Protein AF-A0A101QEQ6-F1 (afdb_monomer_lite)

Foldseek 3Di:
DPPAPQ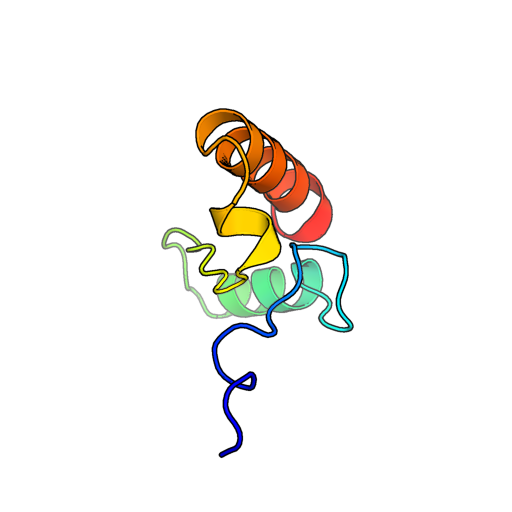QVDDAQPPDPDQQQVVLVVCVVVVDPDDDDDDHRHPVLVVDDPVVSVVVNVVSCCVRHND

Sequence (66 aa):
MPAGVLNGRGRLGDGSIDLRAWCGRVAAAGCTGPVEVEIFNEDLWARDGREVLKETAELFLEHAGG

Radius of gyration: 13.34 Å; chains: 1; bounding box: 30×28×32 Å

Organism: Streptomyces corchorusii (NCBI:txid1903)

Secondary structure (DSSP, 8-state):
--TTSSSBPPPTTSSS--HHHHHHHHHHTT--SPPP----BHHHHTS-HHHHHHHHHHHHHHHT--

pLDDT: mean 91.72, std 11.86, range [46.84, 98.38]

InterPro domains:
  IPR036237 Xylose isomerase-like superfamily [SSF51658] (6-59)

Structure (mmCIF, N/CA/C/O backbone):
data_AF-A0A101QEQ6-F1
#
_entry.id   AF-A0A101QEQ6-F1
#
loop_
_atom_site.group_PDB
_atom_site.id
_atom_site.type_symbol
_atom_site.label_atom_id
_atom_site.label_alt_id
_atom_site.label_comp_id
_atom_site.label_asym_id
_atom_site.label_entity_id
_atom_site.label_seq_id
_atom_site.pdbx_PDB_ins_code
_atom_site.Cartn_x
_atom_site.Cartn_y
_atom_site.Cartn_z
_atom_site.occupancy
_atom_site.B_iso_or_equiv
_atom_site.auth_seq_id
_atom_site.auth_comp_id
_atom_site.auth_asym_id
_atom_site.auth_atom_id
_atom_site.pdbx_PDB_model_num
ATOM 1 N N . MET A 1 1 ? 19.028 -17.722 -0.196 1.00 51.41 1 MET A N 1
ATOM 2 C CA . MET A 1 1 ? 17.820 -17.488 -1.022 1.00 51.41 1 MET A CA 1
ATOM 3 C C . MET A 1 1 ? 18.295 -16.961 -2.368 1.00 51.41 1 MET A C 1
ATOM 5 O O . MET A 1 1 ? 19.236 -16.174 -2.335 1.00 51.41 1 MET A O 1
ATOM 9 N N . PRO A 1 2 ? 17.765 -17.412 -3.519 1.00 51.91 2 PRO A N 1
ATOM 10 C CA . PRO A 1 2 ? 18.192 -16.888 -4.816 1.00 51.91 2 PRO A CA 1
ATOM 11 C C . PRO A 1 2 ? 17.952 -15.373 -4.878 1.00 51.91 2 PRO A C 1
ATOM 13 O O . PRO A 1 2 ? 17.021 -14.875 -4.237 1.00 51.91 2 PRO A O 1
ATOM 16 N N . ALA A 1 3 ? 18.784 -14.647 -5.625 1.00 46.84 3 ALA A N 1
ATOM 17 C CA . ALA A 1 3 ? 18.547 -13.238 -5.931 1.00 46.84 3 ALA A CA 1
ATOM 18 C C . ALA A 1 3 ? 17.148 -13.105 -6.567 1.00 46.84 3 ALA A C 1
ATOM 20 O O . ALA A 1 3 ? 16.885 -13.742 -7.583 1.00 46.84 3 ALA A O 1
ATOM 21 N N . GLY A 1 4 ? 16.229 -12.387 -5.909 1.00 59.25 4 GLY A N 1
ATOM 22 C CA . GLY A 1 4 ? 14.835 -12.226 -6.359 1.00 59.25 4 GLY A CA 1
ATOM 23 C C . GLY A 1 4 ? 13.759 -12.385 -5.276 1.00 59.25 4 GLY A C 1
ATOM 24 O O . GLY A 1 4 ? 12.658 -11.881 -5.451 1.00 59.25 4 GLY A O 1
ATOM 25 N N . VAL A 1 5 ? 14.049 -13.010 -4.125 1.00 66.88 5 VAL A N 1
ATOM 26 C CA . VAL A 1 5 ? 13.029 -13.159 -3.053 1.00 66.88 5 VAL A CA 1
ATOM 27 C C . VAL A 1 5 ? 12.704 -11.827 -2.370 1.00 66.88 5 VAL A C 1
ATOM 29 O O . VAL A 1 5 ? 11.572 -11.610 -1.949 1.00 66.88 5 VAL A O 1
ATOM 32 N N . LEU A 1 6 ? 13.687 -10.927 -2.273 1.00 83.31 6 LEU A N 1
ATOM 33 C CA . LEU A 1 6 ? 13.500 -9.628 -1.629 1.00 83.31 6 LEU A CA 1
ATOM 34 C C . LEU A 1 6 ? 12.664 -8.671 -2.494 1.00 83.31 6 LEU A C 1
ATOM 36 O O . LEU A 1 6 ? 11.784 -8.002 -1.965 1.00 83.31 6 LEU A O 1
ATOM 40 N N . ASN A 1 7 ? 12.908 -8.663 -3.809 1.00 89.81 7 ASN A N 1
ATOM 41 C CA . ASN A 1 7 ? 12.358 -7.681 -4.753 1.00 89.81 7 ASN A CA 1
ATOM 42 C C . ASN A 1 7 ? 11.126 -8.196 -5.524 1.00 89.81 7 ASN A C 1
ATOM 44 O O . ASN A 1 7 ? 10.743 -7.629 -6.541 1.00 89.81 7 ASN A O 1
ATOM 48 N N . GLY A 1 8 ? 10.525 -9.300 -5.079 1.00 88.56 8 GLY A N 1
ATOM 49 C CA . GLY A 1 8 ? 9.398 -9.941 -5.762 1.00 88.56 8 GLY A CA 1
ATOM 50 C C . GLY A 1 8 ? 8.020 -9.430 -5.337 1.00 88.56 8 GLY A C 1
ATOM 51 O O . GLY A 1 8 ? 7.026 -10.103 -5.605 1.00 88.56 8 GLY A O 1
ATOM 52 N N . ARG A 1 9 ? 7.925 -8.307 -4.609 1.00 93.25 9 ARG A N 1
ATOM 53 C CA . ARG A 1 9 ? 6.631 -7.814 -4.111 1.00 93.25 9 ARG A CA 1
ATOM 54 C C . ARG A 1 9 ? 5.846 -7.152 -5.245 1.00 93.25 9 ARG A C 1
ATOM 56 O O . ARG A 1 9 ? 6.382 -6.329 -5.981 1.00 93.25 9 ARG A O 1
ATOM 63 N N . GLY A 1 10 ? 4.571 -7.513 -5.375 1.00 92.06 10 GLY A N 1
ATOM 64 C CA . GLY A 1 10 ? 3.632 -6.866 -6.294 1.00 92.06 10 GLY A CA 1
ATOM 65 C C . GLY A 1 10 ? 3.071 -5.561 -5.730 1.00 92.06 10 GLY A C 1
ATOM 66 O O . GLY A 1 10 ? 3.276 -5.234 -4.557 1.00 92.06 10 GLY A O 1
ATOM 67 N N . ARG A 1 11 ? 2.336 -4.822 -6.564 1.00 95.25 11 ARG A N 1
ATOM 68 C CA . ARG A 1 11 ? 1.581 -3.646 -6.120 1.00 95.25 11 ARG A CA 1
ATOM 69 C C . ARG A 1 11 ? 0.392 -4.077 -5.260 1.00 95.25 11 ARG A C 1
ATOM 71 O O . ARG A 1 11 ? -0.009 -5.241 -5.249 1.00 95.25 11 ARG A O 1
ATOM 78 N N . LEU A 1 12 ? -0.175 -3.121 -4.530 1.00 96.94 12 LEU A N 1
ATOM 79 C CA . LEU A 1 12 ? -1.397 -3.330 -3.754 1.00 96.94 12 LEU A CA 1
ATOM 80 C C . LEU A 1 12 ? -2.518 -3.788 -4.702 1.00 96.94 12 LEU A C 1
ATOM 82 O O . LEU A 1 12 ? -2.796 -3.100 -5.675 1.00 96.94 12 LEU A O 1
ATOM 86 N N . GLY A 1 13 ? -3.129 -4.942 -4.425 1.00 95.19 13 GLY A N 1
ATOM 87 C CA . GLY A 1 13 ? -4.200 -5.520 -5.252 1.00 95.19 13 GLY A CA 1
ATOM 88 C C . GLY A 1 13 ? -3.757 -6.590 -6.260 1.00 95.19 13 GLY A C 1
ATOM 89 O O . GLY A 1 13 ? -4.551 -7.470 -6.574 1.00 95.19 13 GLY A O 1
ATOM 90 N N . ASP A 1 14 ? -2.488 -6.614 -6.679 1.00 94.19 14 ASP A N 1
ATOM 91 C CA . ASP A 1 14 ? -1.986 -7.577 -7.684 1.00 94.19 14 ASP A CA 1
ATOM 92 C C . ASP A 1 14 ? -1.656 -8.968 -7.099 1.00 94.19 14 ASP A C 1
ATOM 94 O O . ASP A 1 14 ? -1.281 -9.899 -7.814 1.00 94.19 14 ASP A O 1
ATOM 98 N N . GLY A 1 15 ? -1.735 -9.108 -5.773 1.00 92.00 15 GLY A N 1
ATOM 99 C CA . GLY A 1 15 ? -1.355 -10.313 -5.038 1.00 92.00 15 GLY A CA 1
ATOM 100 C C . GLY A 1 15 ? -2.539 -11.133 -4.525 1.00 92.00 15 GLY A C 1
ATOM 101 O O . GLY A 1 15 ? -3.702 -10.862 -4.794 1.00 92.00 15 GLY A O 1
ATOM 102 N N . SER A 1 16 ? -2.236 -12.140 -3.708 1.00 95.19 16 SER A N 1
ATOM 103 C CA . SER A 1 16 ? -3.248 -13.018 -3.091 1.00 95.19 16 SER A CA 1
ATOM 104 C C . SER A 1 16 ? -3.682 -12.578 -1.684 1.00 95.19 16 SER A C 1
ATOM 106 O O . SER A 1 16 ? -4.361 -13.332 -0.990 1.00 95.19 16 SER A O 1
ATOM 108 N N . ILE A 1 17 ? -3.251 -11.399 -1.223 1.00 95.38 17 ILE A N 1
ATOM 109 C CA . ILE A 1 17 ? -3.535 -10.893 0.126 1.00 95.38 17 ILE A CA 1
ATOM 110 C C . ILE A 1 17 ? -4.760 -9.978 0.076 1.00 95.38 17 ILE A C 1
ATOM 112 O O . ILE A 1 17 ? -4.741 -8.953 -0.600 1.00 95.38 17 ILE A O 1
ATOM 116 N N . ASP A 1 18 ? -5.788 -10.303 0.860 1.00 96.69 18 ASP A N 1
ATOM 117 C CA . ASP A 1 18 ? -6.926 -9.412 1.110 1.00 96.69 18 ASP A CA 1
ATOM 118 C C . ASP A 1 18 ? -6.531 -8.317 2.114 1.00 96.69 18 ASP A C 1
ATOM 120 O O . ASP A 1 18 ? -6.653 -8.469 3.335 1.00 96.69 18 ASP A O 1
ATOM 124 N N . LEU A 1 19 ? -5.987 -7.221 1.587 1.00 96.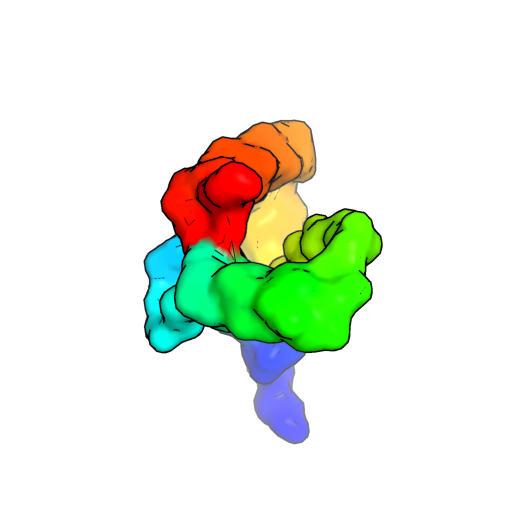69 19 LEU A N 1
ATOM 125 C CA . LEU A 1 19 ? -5.480 -6.108 2.387 1.00 96.69 19 LEU A CA 1
ATOM 126 C C . LEU A 1 19 ? -6.577 -5.474 3.249 1.00 96.69 19 LEU A C 1
ATOM 128 O O . LEU A 1 19 ? -6.345 -5.219 4.429 1.00 96.69 19 LEU A O 1
ATOM 132 N N . ARG A 1 20 ? -7.787 -5.289 2.710 1.00 95.69 20 ARG A N 1
ATOM 133 C CA . ARG A 1 20 ? -8.917 -4.687 3.430 1.00 95.69 20 ARG A CA 1
ATOM 134 C C . ARG A 1 20 ? -9.311 -5.515 4.650 1.00 95.69 20 ARG A C 1
ATOM 136 O O . ARG A 1 20 ? -9.489 -4.959 5.736 1.00 95.69 20 ARG A O 1
ATOM 143 N N . ALA A 1 21 ? -9.402 -6.838 4.505 1.00 96.69 21 ALA A N 1
ATOM 144 C CA . ALA A 1 21 ? -9.712 -7.718 5.628 1.00 96.69 21 ALA A CA 1
ATOM 145 C C . ALA A 1 21 ? -8.634 -7.663 6.723 1.00 96.69 21 ALA A C 1
ATOM 147 O O . ALA A 1 21 ? -8.960 -7.646 7.913 1.00 96.69 21 ALA A O 1
ATOM 148 N N . TRP A 1 22 ? -7.355 -7.616 6.345 1.00 96.75 22 TRP A N 1
ATOM 149 C CA . TRP A 1 22 ? -6.254 -7.518 7.306 1.00 96.75 22 TRP A CA 1
ATOM 150 C C . TRP A 1 22 ? -6.192 -6.156 7.997 1.00 96.75 22 TRP A C 1
ATOM 152 O O . TRP A 1 22 ? -6.099 -6.117 9.224 1.00 96.75 22 TRP A O 1
ATOM 162 N N . CYS A 1 23 ? -6.326 -5.055 7.256 1.00 95.38 23 CYS A N 1
ATOM 163 C CA . CYS A 1 23 ? -6.393 -3.709 7.825 1.00 95.38 23 CYS A CA 1
ATOM 164 C C . CYS A 1 23 ? -7.551 -3.585 8.825 1.00 95.38 23 CYS A C 1
ATOM 166 O O . CYS A 1 23 ? -7.349 -3.082 9.929 1.00 95.38 23 CYS A O 1
ATOM 168 N N . GLY A 1 24 ? -8.729 -4.137 8.507 1.00 95.19 24 GLY A N 1
ATOM 169 C CA . GLY A 1 24 ? -9.864 -4.170 9.433 1.00 95.19 24 GLY A CA 1
ATOM 170 C C . GLY A 1 24 ? -9.573 -4.937 10.729 1.00 95.19 24 GLY A C 1
ATOM 171 O O . GLY A 1 24 ? -9.942 -4.486 11.812 1.00 95.19 24 GLY A O 1
ATOM 172 N N . ARG A 1 25 ? -8.857 -6.067 10.651 1.00 96.88 25 ARG A N 1
ATOM 173 C CA . ARG A 1 25 ? -8.440 -6.841 11.838 1.00 96.88 25 ARG A CA 1
ATOM 174 C C . ARG A 1 25 ? -7.432 -6.083 12.699 1.00 96.88 25 ARG A C 1
ATOM 176 O O . ARG A 1 25 ? -7.556 -6.096 13.919 1.00 96.88 25 ARG A O 1
ATOM 183 N N . VAL A 1 26 ? -6.454 -5.430 12.074 1.00 96.38 26 VAL A N 1
ATOM 184 C CA . VAL A 1 26 ? -5.434 -4.627 12.767 1.00 96.38 26 VAL A CA 1
ATOM 185 C C . VAL A 1 26 ? -6.079 -3.431 13.470 1.00 96.38 26 VAL A C 1
ATOM 187 O O . VAL A 1 26 ? -5.826 -3.206 14.653 1.00 96.38 26 VAL A O 1
ATOM 190 N N . ALA A 1 27 ? -6.992 -2.730 12.795 1.00 95.00 27 ALA A N 1
ATOM 191 C CA . ALA A 1 27 ? -7.765 -1.648 13.398 1.00 95.00 27 ALA A CA 1
ATOM 192 C C . ALA A 1 27 ? -8.617 -2.141 14.582 1.00 95.00 27 ALA A C 1
ATOM 194 O O . ALA A 1 27 ? -8.604 -1.532 15.651 1.00 95.00 27 ALA A O 1
ATOM 195 N N . ALA A 1 28 ? -9.299 -3.285 14.439 1.00 96.81 28 ALA A N 1
ATOM 196 C CA . ALA A 1 28 ? -10.098 -3.886 15.511 1.00 96.81 28 ALA A CA 1
ATOM 197 C C . ALA A 1 28 ? -9.261 -4.328 16.727 1.00 96.81 28 ALA A C 1
ATOM 199 O O . ALA A 1 28 ? -9.778 -4.378 17.842 1.00 96.81 28 ALA A O 1
ATOM 200 N N . ALA A 1 29 ? -7.970 -4.611 16.534 1.00 97.94 29 ALA A N 1
ATOM 201 C CA . ALA A 1 29 ? -7.026 -4.889 17.615 1.00 97.94 29 ALA A CA 1
ATOM 202 C C . ALA A 1 29 ? -6.549 -3.620 18.356 1.00 97.94 29 ALA A C 1
ATOM 204 O O . ALA A 1 29 ? -5.770 -3.723 19.301 1.00 97.94 29 ALA A O 1
ATOM 205 N N . GLY A 1 30 ? -7.014 -2.432 1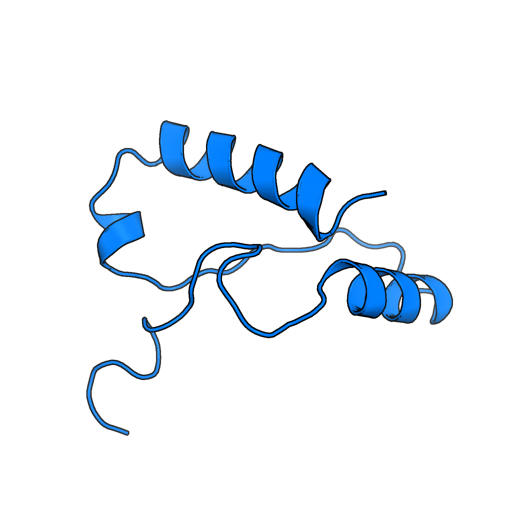7.953 1.00 97.81 30 GLY A N 1
ATOM 206 C CA . GLY A 1 30 ? -6.677 -1.152 18.578 1.00 97.81 30 GLY A CA 1
ATOM 207 C C . GLY A 1 30 ? -5.470 -0.443 17.962 1.00 97.81 30 GLY A C 1
ATOM 208 O O . GLY A 1 30 ? -5.000 0.549 18.517 1.00 97.81 30 GLY A O 1
ATOM 209 N N . CYS A 1 31 ? -4.954 -0.910 16.822 1.00 95.00 31 CYS A N 1
ATOM 210 C CA . CYS A 1 31 ? -3.894 -0.211 16.101 1.00 95.00 31 CYS A CA 1
ATOM 211 C C . CYS A 1 31 ? -4.484 0.953 15.289 1.00 95.00 31 CYS A C 1
ATOM 213 O O . CYS A 1 31 ? -5.133 0.738 14.270 1.00 95.00 31 CYS A O 1
ATOM 215 N N . THR A 1 32 ? -4.231 2.187 15.728 1.00 93.56 32 THR A N 1
ATOM 216 C CA . THR A 1 32 ? -4.742 3.422 15.095 1.00 93.56 32 THR A CA 1
ATOM 217 C C . THR A 1 32 ? -3.654 4.251 14.405 1.00 93.56 32 THR A C 1
ATOM 219 O O . THR A 1 32 ? -3.880 5.408 14.055 1.00 93.56 32 THR A O 1
ATOM 222 N N . GLY A 1 33 ? -2.445 3.700 14.287 1.00 94.19 33 GLY A N 1
ATOM 223 C CA . GLY A 1 33 ? -1.325 4.347 13.607 1.00 94.19 33 GLY A CA 1
ATOM 224 C C . GLY A 1 33 ? -1.466 4.325 12.080 1.00 94.19 33 GLY A C 1
ATOM 225 O O . GLY A 1 33 ? -2.369 3.675 11.550 1.00 94.19 33 GLY A O 1
ATOM 226 N N . PRO A 1 34 ? -0.569 5.020 11.361 1.00 94.50 34 PRO A N 1
ATOM 227 C CA . PRO A 1 34 ? -0.540 4.972 9.905 1.00 94.50 34 PRO A CA 1
ATOM 228 C C . PRO A 1 34 ? -0.225 3.559 9.398 1.00 94.50 34 PRO A C 1
ATOM 230 O O . PRO A 1 34 ? 0.472 2.788 10.060 1.00 94.50 34 PRO A O 1
ATOM 233 N N . VAL A 1 35 ? -0.704 3.249 8.193 1.00 95.06 35 VAL A N 1
ATOM 234 C CA . VAL A 1 35 ? -0.305 2.046 7.453 1.00 95.06 35 VAL A CA 1
ATOM 235 C C . VAL A 1 35 ? 0.822 2.421 6.500 1.00 95.06 35 VAL A C 1
ATOM 237 O O . VAL A 1 35 ? 0.666 3.314 5.669 1.00 95.06 35 VAL A O 1
ATOM 240 N N . GLU A 1 36 ? 1.955 1.742 6.626 1.00 96.38 36 GLU A N 1
ATOM 241 C CA . GLU A 1 36 ? 3.100 1.922 5.738 1.00 96.38 36 GLU A CA 1
ATOM 242 C C . GLU A 1 36 ? 2.999 0.980 4.532 1.00 96.38 36 GLU A C 1
ATOM 244 O O . GLU A 1 36 ? 2.734 -0.214 4.683 1.00 96.38 36 GLU A O 1
ATOM 249 N N . VAL A 1 37 ? 3.227 1.514 3.330 1.00 97.06 37 VAL A N 1
ATOM 250 C CA . VAL A 1 37 ? 3.330 0.720 2.101 1.00 97.06 37 VAL A CA 1
ATOM 251 C C . VAL A 1 37 ? 4.806 0.532 1.755 1.00 97.06 37 VAL A C 1
ATOM 253 O O . VAL A 1 37 ? 5.467 1.481 1.340 1.00 97.06 37 VAL A O 1
ATOM 256 N N . GLU A 1 38 ? 5.310 -0.698 1.884 1.00 96.38 38 GLU A N 1
ATOM 257 C CA . GLU A 1 38 ? 6.703 -1.050 1.577 1.00 96.38 38 GLU A CA 1
ATOM 258 C C . GLU A 1 38 ? 6.779 -2.112 0.465 1.00 96.38 38 GLU A C 1
ATOM 260 O O . GLU A 1 38 ? 6.541 -3.308 0.679 1.00 96.38 38 GLU A O 1
ATOM 265 N N . ILE A 1 39 ? 7.160 -1.680 -0.740 1.00 95.12 39 ILE A N 1
ATOM 266 C CA . ILE A 1 39 ? 7.286 -2.548 -1.914 1.00 95.12 39 ILE A CA 1
ATOM 267 C C . ILE A 1 39 ? 8.726 -2.510 -2.419 1.00 95.12 39 ILE A C 1
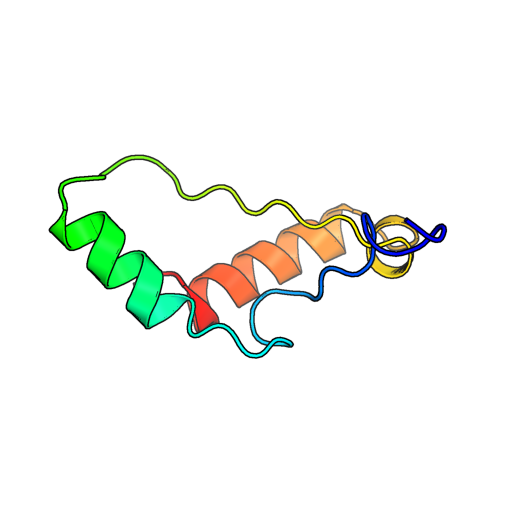ATOM 269 O O . ILE A 1 39 ? 9.229 -1.471 -2.847 1.00 95.12 39 ILE A O 1
ATOM 273 N N . PHE A 1 40 ? 9.373 -3.672 -2.410 1.00 94.56 40 PHE A N 1
ATOM 274 C CA . PHE A 1 40 ? 10.641 -3.882 -3.094 1.00 94.56 40 PHE A CA 1
ATOM 275 C C . PHE A 1 40 ? 10.351 -4.569 -4.420 1.00 94.56 40 PHE A C 1
ATOM 277 O O . PHE A 1 40 ? 9.868 -5.704 -4.432 1.00 94.56 40 PHE A O 1
ATOM 284 N N . ASN A 1 41 ? 10.573 -3.837 -5.511 1.00 94.56 41 ASN A N 1
ATOM 285 C CA . ASN A 1 41 ? 10.253 -4.252 -6.870 1.00 94.56 41 ASN A CA 1
ATOM 286 C C . ASN A 1 41 ? 11.086 -3.435 -7.870 1.00 94.56 41 ASN A C 1
ATOM 288 O O . ASN A 1 41 ? 10.958 -2.211 -7.934 1.00 94.56 41 ASN A O 1
ATOM 292 N N . GLU A 1 42 ? 11.933 -4.117 -8.641 1.00 95.06 42 GLU A N 1
ATOM 293 C CA . GLU A 1 42 ? 12.866 -3.481 -9.582 1.00 95.06 42 GLU A CA 1
ATOM 294 C C . GLU A 1 42 ? 12.143 -2.764 -10.730 1.00 95.06 42 GLU A C 1
ATOM 296 O O . GLU A 1 42 ? 12.556 -1.670 -11.119 1.00 95.06 42 GLU A O 1
ATOM 301 N N . ASP A 1 43 ? 11.020 -3.312 -11.203 1.00 93.88 43 ASP A N 1
ATOM 302 C CA . ASP A 1 43 ? 10.217 -2.701 -12.266 1.00 93.88 43 ASP A CA 1
ATOM 303 C C . ASP A 1 43 ? 9.570 -1.394 -11.797 1.00 93.88 43 ASP A C 1
ATOM 305 O O . ASP A 1 43 ? 9.486 -0.431 -12.556 1.00 93.88 43 ASP A O 1
ATOM 309 N N . LEU A 1 44 ? 9.138 -1.319 -10.533 1.00 95.31 44 LEU A N 1
ATOM 310 C CA . LEU A 1 44 ? 8.616 -0.077 -9.960 1.00 95.31 44 LEU A CA 1
ATOM 311 C C . LEU A 1 44 ? 9.718 0.957 -9.737 1.00 95.31 44 LEU A C 1
ATOM 313 O O . LEU A 1 44 ? 9.499 2.136 -10.008 1.00 95.31 44 LEU A O 1
ATOM 317 N N . TRP A 1 45 ? 10.898 0.538 -9.279 1.00 95.69 45 TRP A N 1
ATOM 318 C CA . TRP A 1 45 ? 12.030 1.445 -9.075 1.00 95.69 45 TRP A CA 1
ATOM 319 C C . TRP A 1 45 ? 12.568 2.040 -10.379 1.00 95.69 45 TRP A C 1
ATOM 321 O O . TRP A 1 45 ? 13.119 3.138 -10.364 1.00 95.69 45 TRP A O 1
ATOM 331 N N . ALA A 1 46 ? 12.394 1.346 -11.505 1.00 97.50 46 ALA A N 1
ATOM 332 C CA . ALA A 1 46 ? 12.773 1.842 -12.825 1.00 97.50 46 ALA A CA 1
ATOM 333 C C . ALA A 1 46 ? 11.816 2.917 -13.389 1.00 97.50 46 ALA A C 1
ATOM 335 O O . ALA A 1 46 ? 12.133 3.546 -14.401 1.00 97.50 46 ALA A O 1
ATOM 336 N N . ARG A 1 47 ? 10.643 3.128 -12.773 1.00 98.00 47 ARG A N 1
ATOM 337 C CA . ARG A 1 47 ? 9.623 4.103 -13.205 1.00 98.00 47 ARG A CA 1
ATOM 338 C C . ARG A 1 47 ? 9.811 5.466 -12.528 1.00 98.00 47 ARG A C 1
ATOM 340 O O . ARG A 1 47 ? 10.552 5.605 -11.558 1.00 98.00 47 ARG A O 1
ATOM 347 N N . ASP A 1 48 ? 9.101 6.488 -13.019 1.00 98.38 48 ASP A N 1
ATOM 348 C CA . ASP A 1 48 ? 9.049 7.789 -12.341 1.00 98.38 48 ASP A CA 1
ATOM 349 C C . ASP A 1 48 ? 8.410 7.651 -10.950 1.00 98.38 48 ASP A C 1
ATOM 351 O O . ASP A 1 48 ? 7.278 7.182 -10.802 1.00 98.38 48 ASP A O 1
ATOM 355 N N . GLY A 1 49 ? 9.141 8.083 -9.923 1.00 97.50 49 GLY A N 1
ATOM 356 C CA . GLY A 1 49 ? 8.728 7.910 -8.534 1.00 97.50 49 GLY A CA 1
ATOM 357 C C . GLY A 1 49 ? 7.478 8.700 -8.138 1.00 97.50 49 GLY A C 1
ATOM 358 O O . GLY A 1 49 ? 6.770 8.274 -7.228 1.00 97.5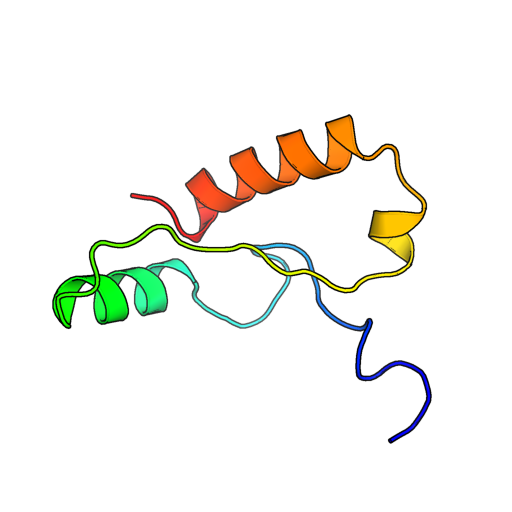0 49 GLY A O 1
ATOM 359 N N . ARG A 1 50 ? 7.166 9.825 -8.799 1.00 98.31 50 ARG A N 1
ATOM 360 C CA . ARG A 1 50 ? 5.942 10.591 -8.508 1.00 98.31 50 ARG A CA 1
ATOM 361 C C . ARG A 1 50 ? 4.713 9.872 -9.033 1.00 98.31 50 ARG A C 1
ATOM 363 O O . ARG A 1 50 ? 3.719 9.800 -8.314 1.00 98.31 50 ARG A O 1
ATOM 370 N N . GLU A 1 51 ? 4.804 9.299 -10.228 1.00 98.38 51 GLU A N 1
ATOM 371 C CA . GLU A 1 51 ? 3.730 8.469 -10.775 1.00 98.38 51 GLU A CA 1
ATOM 372 C C . GLU A 1 51 ? 3.532 7.207 -9.927 1.00 98.38 51 GLU A C 1
ATOM 374 O O . GLU A 1 51 ? 2.409 6.909 -9.526 1.00 98.38 51 GLU A O 1
ATOM 379 N N . VAL A 1 52 ? 4.618 6.521 -9.540 1.00 98.12 52 VAL A N 1
ATOM 380 C CA . VAL A 1 52 ? 4.526 5.345 -8.655 1.00 98.12 52 VAL A CA 1
ATOM 381 C C . VAL A 1 52 ? 3.894 5.702 -7.309 1.00 98.12 52 VAL A C 1
ATOM 383 O O . VAL A 1 52 ? 3.032 4.965 -6.830 1.00 98.12 52 VAL A O 1
ATOM 386 N N . LEU A 1 53 ? 4.274 6.828 -6.698 1.00 98.00 53 LEU A N 1
ATOM 387 C CA . LEU A 1 53 ? 3.696 7.273 -5.428 1.00 98.00 53 LEU A CA 1
ATOM 388 C C . LEU A 1 53 ? 2.202 7.588 -5.561 1.00 98.00 53 LEU A C 1
ATOM 390 O O . LEU A 1 53 ? 1.411 7.142 -4.729 1.00 98.00 53 LEU A O 1
ATOM 394 N N . LYS A 1 54 ? 1.817 8.335 -6.601 1.00 98.38 54 LYS A N 1
ATOM 395 C CA . LYS A 1 54 ? 0.420 8.694 -6.863 1.00 98.38 54 LYS A CA 1
ATOM 396 C C . LYS A 1 54 ? -0.440 7.444 -7.042 1.00 98.38 54 LYS A C 1
ATOM 398 O O . LYS A 1 54 ? -1.428 7.280 -6.333 1.00 98.38 54 LYS A O 1
ATOM 403 N N . GLU A 1 55 ? -0.021 6.538 -7.918 1.00 97.88 55 GLU A N 1
ATOM 404 C CA . GLU A 1 55 ? -0.733 5.286 -8.157 1.00 97.88 55 GLU A CA 1
ATOM 405 C C . GLU A 1 55 ? -0.794 4.404 -6.899 1.00 97.88 55 GLU A C 1
ATOM 407 O O . GLU A 1 55 ? -1.789 3.729 -6.653 1.00 97.88 55 GLU A O 1
ATOM 412 N N . THR A 1 56 ? 0.266 4.392 -6.084 1.00 97.56 56 THR A N 1
ATOM 413 C CA . THR A 1 56 ? 0.289 3.637 -4.822 1.00 97.56 56 THR A CA 1
ATOM 414 C C . THR A 1 56 ? -0.738 4.181 -3.833 1.00 97.56 56 THR A C 1
ATOM 416 O O . THR A 1 56 ? -1.421 3.397 -3.178 1.00 97.56 56 THR A O 1
ATOM 419 N N . ALA A 1 57 ? -0.887 5.505 -3.738 1.00 97.19 57 ALA A N 1
ATOM 420 C CA . ALA A 1 57 ? -1.904 6.126 -2.894 1.00 97.19 57 ALA A CA 1
ATOM 421 C C . ALA A 1 57 ? -3.329 5.816 -3.387 1.00 97.19 57 ALA A C 1
ATOM 423 O O . ALA A 1 57 ? -4.206 5.521 -2.576 1.00 97.19 57 ALA A O 1
ATOM 424 N N . GLU A 1 58 ? -3.553 5.830 -4.703 1.00 97.75 58 GLU A N 1
ATOM 425 C CA . GLU A 1 58 ? -4.838 5.461 -5.314 1.00 97.75 58 GLU A CA 1
ATOM 426 C C . GLU A 1 58 ? -5.196 3.996 -5.011 1.00 97.75 58 GLU A C 1
ATOM 428 O O . GLU A 1 58 ? -6.261 3.721 -4.455 1.00 97.75 58 GLU A O 1
ATOM 433 N N . LEU A 1 59 ? -4.268 3.066 -5.259 1.00 97.44 59 LEU A N 1
ATOM 434 C CA . LEU A 1 59 ? -4.458 1.642 -4.962 1.00 97.44 59 LEU A CA 1
ATOM 435 C C . LEU A 1 59 ? -4.606 1.362 -3.463 1.00 97.44 59 LEU A C 1
ATOM 437 O O . LEU A 1 59 ? -5.313 0.433 -3.070 1.00 97.44 59 LEU A O 1
ATOM 441 N N . PHE A 1 60 ? -3.955 2.150 -2.604 1.00 97.19 60 PHE A N 1
ATOM 442 C CA . PHE A 1 60 ? -4.143 2.045 -1.161 1.00 97.19 60 PHE A CA 1
ATOM 443 C C . PHE A 1 60 ? -5.595 2.330 -0.780 1.00 97.19 60 PHE A C 1
ATOM 445 O O . PHE A 1 60 ? -6.191 1.533 -0.058 1.00 97.19 60 PHE A O 1
ATOM 452 N N . LEU A 1 61 ? -6.186 3.416 -1.285 1.00 95.88 61 LEU A N 1
ATOM 453 C CA . LEU A 1 61 ? -7.591 3.746 -1.023 1.00 95.88 61 LEU A CA 1
ATOM 454 C C . LEU A 1 61 ? -8.541 2.672 -1.575 1.00 95.88 61 LEU A C 1
ATOM 456 O O . LEU A 1 61 ? -9.534 2.335 -0.932 1.00 95.88 61 LEU A O 1
ATOM 460 N N . GLU A 1 62 ? -8.218 2.092 -2.729 1.00 96.38 62 GLU A N 1
ATOM 461 C CA . GLU A 1 62 ? -9.029 1.042 -3.346 1.00 96.38 62 GLU A CA 1
ATOM 462 C C . GLU A 1 62 ? -8.989 -0.283 -2.565 1.00 96.38 62 GLU A C 1
ATOM 464 O O . GLU A 1 62 ? -10.033 -0.883 -2.284 1.00 96.38 62 GLU A O 1
ATOM 469 N N . HIS A 1 63 ? -7.802 -0.743 -2.166 1.00 96.75 63 HIS A N 1
ATOM 470 C CA . HIS A 1 63 ? -7.616 -2.110 -1.670 1.00 96.75 63 HIS A CA 1
ATOM 471 C C . HIS A 1 63 ? -7.421 -2.234 -0.157 1.00 96.75 63 HIS A C 1
ATOM 473 O O . HIS A 1 63 ? -7.619 -3.324 0.375 1.00 96.75 63 HIS A O 1
ATOM 479 N N . ALA A 1 64 ? -7.051 -1.162 0.547 1.00 90.38 64 ALA A N 1
ATOM 480 C CA . ALA A 1 64 ? -6.711 -1.205 1.973 1.00 90.38 64 ALA A CA 1
ATOM 481 C C . ALA A 1 64 ? -7.462 -0.156 2.812 1.00 90.38 64 ALA A C 1
ATOM 483 O O . ALA A 1 64 ? -7.913 -0.464 3.916 1.00 90.38 64 ALA A O 1
ATOM 484 N N . GLY A 1 65 ? -7.608 1.063 2.290 1.00 76.81 65 GLY A N 1
ATOM 485 C CA . GLY A 1 65 ? -8.222 2.203 2.965 1.00 76.81 65 GLY A CA 1
ATOM 486 C C . GLY A 1 65 ? -9.750 2.149 2.971 1.00 76.81 65 GLY A C 1
ATOM 4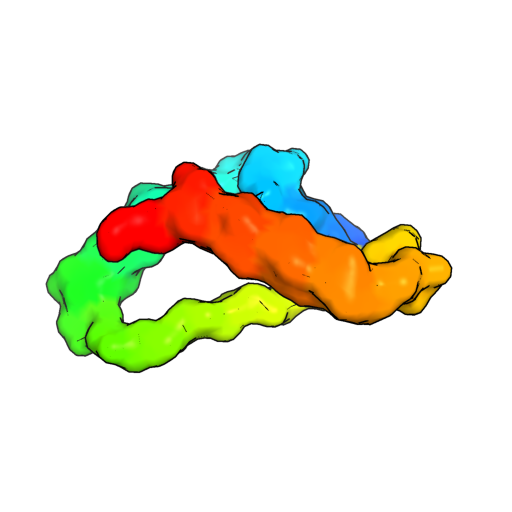87 O O . GLY A 1 65 ? -10.390 1.807 1.974 1.00 76.81 65 GLY A O 1
ATOM 488 N N . GLY A 1 66 ? -10.339 2.477 4.117 1.00 62.12 66 GLY A N 1
ATOM 489 C CA . GLY A 1 66 ? -11.761 2.741 4.327 1.00 62.12 66 GLY A CA 1
ATOM 490 C C . GLY A 1 66 ? -11.910 3.914 5.279 1.00 62.12 66 GLY A C 1
ATOM 491 O O . GLY A 1 66 ? -11.068 4.002 6.201 1.00 62.12 66 GLY A O 1
#